Protein AF-A0A924WF50-F1 (afdb_monomer)

Mean predicted aligned error: 15.03 Å

Structure (mmCIF, N/CA/C/O backbone):
data_AF-A0A924WF50-F1
#
_entry.id   AF-A0A924WF50-F1
#
loop_
_atom_site.group_PDB
_atom_site.id
_atom_site.type_symbol
_atom_site.label_atom_id
_atom_site.label_alt_id
_atom_site.label_comp_id
_atom_site.label_asym_id
_atom_site.label_entity_id
_atom_site.label_seq_id
_atom_site.pdbx_PDB_ins_code
_atom_site.Cartn_x
_atom_site.Cartn_y
_atom_site.Cartn_z
_atom_site.occupancy
_atom_site.B_iso_or_equiv
_atom_site.auth_seq_id
_atom_site.auth_comp_id
_atom_site.auth_asym_id
_atom_site.auth_atom_id
_atom_site.pdbx_PDB_model_num
ATOM 1 N N . MET A 1 1 ? 37.981 7.194 -42.179 1.00 35.38 1 MET A N 1
ATOM 2 C CA . MET A 1 1 ? 36.740 7.363 -42.956 1.00 35.38 1 MET A CA 1
ATOM 3 C C . MET A 1 1 ? 35.703 6.516 -42.240 1.00 35.38 1 MET A C 1
ATOM 5 O O . MET A 1 1 ? 35.824 5.302 -42.285 1.00 35.38 1 MET A O 1
ATOM 9 N N . HIS A 1 2 ? 34.843 7.114 -41.412 1.00 45.66 2 HIS A N 1
ATOM 10 C CA . HIS A 1 2 ? 33.776 6.351 -40.762 1.00 45.66 2 HIS A CA 1
ATOM 11 C C . HIS A 1 2 ? 32.654 6.218 -41.784 1.00 45.66 2 HIS A C 1
ATOM 13 O O . HIS A 1 2 ? 32.038 7.229 -42.118 1.00 45.66 2 HIS A O 1
ATOM 19 N N . ASP A 1 3 ? 32.452 5.012 -42.314 1.00 55.00 3 ASP A N 1
ATOM 20 C CA . ASP A 1 3 ? 31.260 4.701 -43.098 1.00 55.00 3 ASP A CA 1
ATOM 21 C C . ASP A 1 3 ? 30.040 5.061 -42.252 1.00 55.00 3 ASP A C 1
ATOM 23 O O . ASP A 1 3 ? 29.826 4.516 -41.166 1.00 55.00 3 ASP A O 1
ATOM 27 N N . GLN A 1 4 ? 29.275 6.046 -42.717 1.00 61.91 4 GLN A N 1
ATOM 28 C CA . GLN A 1 4 ? 27.973 6.356 -42.154 1.00 61.91 4 GLN A CA 1
ATOM 29 C C . GLN A 1 4 ? 27.031 5.229 -42.569 1.00 61.91 4 GLN A C 1
ATOM 31 O O . GLN A 1 4 ? 26.387 5.312 -43.609 1.00 61.91 4 GLN A O 1
ATOM 36 N N . LEU A 1 5 ? 26.973 4.169 -41.759 1.00 72.75 5 LEU A N 1
ATOM 37 C CA . LEU A 1 5 ? 25.893 3.192 -41.840 1.00 72.75 5 LEU A CA 1
ATOM 38 C C . LEU A 1 5 ? 24.574 3.952 -41.707 1.00 72.75 5 LEU A C 1
ATOM 40 O O . LEU A 1 5 ? 24.336 4.623 -40.695 1.00 72.75 5 LEU A O 1
ATOM 44 N N . SER A 1 6 ? 23.734 3.883 -42.737 1.00 82.50 6 SER A N 1
ATOM 45 C CA . SER A 1 6 ? 22.416 4.486 -42.655 1.00 82.50 6 SER A CA 1
ATOM 46 C C . SER A 1 6 ? 21.550 3.674 -41.694 1.00 82.50 6 SER A C 1
ATOM 48 O O . SER A 1 6 ? 21.783 2.491 -41.430 1.00 82.50 6 SER A O 1
ATOM 50 N N . PHE A 1 7 ? 20.509 4.308 -41.160 1.00 78.88 7 PHE A N 1
ATOM 51 C CA . PHE A 1 7 ? 19.526 3.604 -40.340 1.00 78.88 7 PHE A CA 1
ATOM 52 C C . PHE A 1 7 ? 18.897 2.418 -41.093 1.00 78.88 7 PHE A C 1
ATOM 54 O O . PHE A 1 7 ? 18.638 1.380 -40.490 1.00 78.88 7 PHE A O 1
ATOM 61 N N . SER A 1 8 ? 18.704 2.556 -42.409 1.00 82.75 8 SER A N 1
ATOM 62 C CA . SER A 1 8 ? 18.168 1.489 -43.256 1.00 82.75 8 SER A CA 1
ATOM 63 C C . SER A 1 8 ? 19.108 0.284 -43.296 1.00 82.75 8 SER A C 1
ATOM 65 O O . SER A 1 8 ? 18.661 -0.840 -43.079 1.00 82.75 8 SER A O 1
ATOM 67 N N . ASP A 1 9 ? 20.411 0.526 -43.466 1.00 84.12 9 ASP A N 1
ATOM 68 C CA . ASP A 1 9 ? 21.427 -0.533 -43.528 1.00 84.12 9 ASP A CA 1
ATOM 69 C C . ASP A 1 9 ? 21.517 -1.305 -42.203 1.00 84.12 9 ASP A C 1
ATOM 71 O O . ASP A 1 9 ? 21.687 -2.523 -42.189 1.00 84.12 9 ASP A O 1
ATOM 75 N N . LEU A 1 10 ? 21.353 -0.617 -41.067 1.00 82.81 10 LEU A N 1
ATOM 76 C CA . LEU A 1 10 ? 21.326 -1.239 -39.738 1.00 82.81 10 LEU A CA 1
ATOM 77 C C . LEU A 1 10 ? 20.118 -2.159 -39.542 1.00 82.81 10 LEU A C 1
ATOM 79 O O . LEU A 1 10 ? 20.263 -3.245 -38.981 1.00 8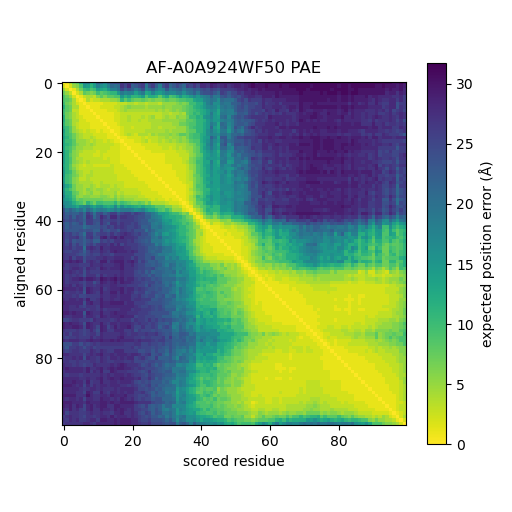2.81 10 LEU A O 1
ATOM 83 N N . VAL A 1 11 ? 18.934 -1.729 -39.984 1.00 83.94 11 VAL A N 1
ATOM 84 C CA . VAL A 1 11 ? 17.704 -2.526 -39.869 1.00 83.94 11 VAL A CA 1
ATOM 85 C C . VAL A 1 11 ? 17.780 -3.756 -40.767 1.00 83.94 11 VAL A C 1
ATOM 87 O O . VAL A 1 11 ? 17.442 -4.853 -40.327 1.00 83.94 11 VAL A O 1
ATOM 90 N N . GLU A 1 12 ? 18.272 -3.594 -41.993 1.00 84.94 12 GLU A N 1
ATOM 91 C CA . GLU A 1 12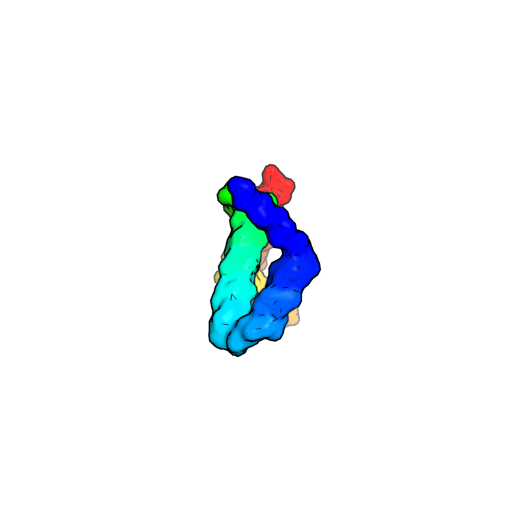 ? 18.446 -4.698 -42.937 1.00 84.94 12 GLU A CA 1
ATOM 92 C C . GLU A 1 12 ? 19.503 -5.697 -42.451 1.00 84.94 12 GLU A C 1
ATOM 94 O O . GLU A 1 12 ? 19.292 -6.909 -42.493 1.00 84.94 12 GLU A O 1
ATOM 99 N N . THR A 1 13 ? 20.606 -5.206 -41.886 1.00 85.06 13 THR A N 1
ATOM 100 C CA . THR A 1 13 ? 21.633 -6.067 -41.284 1.00 85.06 13 THR A CA 1
ATOM 101 C C . THR A 1 13 ? 21.086 -6.824 -40.072 1.00 85.06 13 THR A C 1
ATOM 103 O O . THR A 1 13 ? 21.339 -8.018 -39.935 1.00 85.06 13 THR A O 1
ATOM 106 N N . ALA A 1 14 ? 20.293 -6.168 -39.217 1.00 84.50 14 ALA A N 1
ATOM 107 C CA . ALA A 1 14 ? 19.668 -6.809 -38.061 1.00 84.50 14 ALA A CA 1
ATOM 108 C C . ALA A 1 14 ? 18.640 -7.879 -38.466 1.00 84.50 14 ALA A C 1
ATOM 110 O O . ALA A 1 14 ? 18.535 -8.900 -37.796 1.00 84.50 14 ALA A O 1
ATOM 111 N N . ALA A 1 15 ? 17.908 -7.678 -39.565 1.00 83.25 15 ALA A N 1
ATOM 112 C CA . ALA A 1 15 ? 16.931 -8.644 -40.071 1.00 83.25 15 ALA A CA 1
ATOM 113 C C . ALA A 1 15 ? 17.567 -9.942 -40.602 1.00 83.25 15 ALA A C 1
ATOM 115 O O . ALA A 1 15 ? 16.897 -10.971 -40.649 1.00 83.25 15 ALA A O 1
ATOM 116 N N . ASN A 1 16 ? 18.847 -9.898 -40.982 1.00 89.62 16 ASN A N 1
ATOM 117 C CA . ASN A 1 16 ? 19.605 -11.047 -41.482 1.00 89.62 16 ASN A CA 1
ATOM 118 C C . ASN A 1 16 ? 20.347 -11.828 -40.380 1.00 89.62 16 ASN A C 1
ATOM 120 O O . ASN A 1 16 ? 21.045 -12.796 -40.685 1.00 89.62 16 ASN A O 1
ATOM 124 N N . LEU A 1 17 ? 20.229 -11.414 -39.115 1.00 90.88 17 LEU A N 1
ATOM 125 C CA . LEU A 1 17 ? 20.809 -12.142 -37.988 1.00 90.88 17 LEU A CA 1
ATOM 126 C C . LEU A 1 17 ? 20.057 -13.452 -37.748 1.00 90.88 17 LEU A C 1
ATOM 128 O O . LEU A 1 17 ? 18.844 -13.544 -37.946 1.00 90.88 17 LEU A O 1
ATOM 132 N N . ASP A 1 18 ? 20.775 -14.462 -37.263 1.00 91.94 18 ASP A N 1
ATOM 133 C CA . ASP A 1 18 ? 20.107 -15.625 -36.697 1.00 91.94 18 ASP A CA 1
ATOM 134 C C . ASP A 1 18 ? 19.351 -15.250 -35.413 1.00 91.94 18 ASP A C 1
ATOM 136 O O . ASP A 1 18 ? 19.549 -14.187 -34.822 1.00 91.94 18 ASP A O 1
ATOM 140 N N . ILE A 1 19 ? 18.466 -16.137 -34.966 1.00 87.31 19 ILE A N 1
ATOM 141 C CA . ILE A 1 19 ? 17.593 -15.861 -33.824 1.00 87.31 19 ILE A CA 1
ATOM 142 C C . ILE A 1 19 ? 18.368 -15.577 -32.525 1.00 87.31 19 ILE A C 1
ATOM 144 O O . ILE A 1 19 ? 17.921 -14.768 -31.718 1.00 87.31 19 ILE A O 1
ATOM 148 N N . GLN A 1 20 ? 19.530 -16.200 -32.307 1.00 89.75 20 GLN A N 1
ATOM 149 C CA . GLN A 1 20 ? 20.301 -16.012 -31.074 1.00 89.75 20 GLN A CA 1
ATOM 150 C C . GLN A 1 20 ? 21.022 -14.663 -31.074 1.00 89.75 20 GLN A C 1
ATOM 152 O O . GLN A 1 20 ? 21.045 -13.963 -30.056 1.00 89.75 20 GLN A O 1
ATOM 157 N N . ASP A 1 21 ? 21.585 -14.285 -32.217 1.00 87.31 21 ASP A N 1
ATOM 158 C CA . ASP A 1 21 ? 22.262 -13.007 -32.387 1.00 87.31 21 ASP A CA 1
ATOM 159 C C . ASP A 1 21 ? 21.271 -11.842 -32.486 1.00 87.31 21 ASP A C 1
ATOM 161 O O . ASP A 1 21 ? 21.553 -10.757 -31.970 1.00 87.31 21 ASP A O 1
ATOM 165 N N . TYR A 1 22 ? 20.076 -12.068 -33.036 1.00 84.94 22 TYR A N 1
ATOM 166 C CA . TYR A 1 22 ? 18.985 -11.095 -33.036 1.00 84.94 22 TYR A CA 1
ATOM 167 C C . TYR A 1 22 ? 18.504 -10.774 -31.615 1.00 84.94 22 TYR A C 1
ATOM 169 O O . TYR A 1 22 ? 18.408 -9.605 -31.236 1.00 84.94 22 TYR A O 1
ATOM 177 N N . GLU A 1 23 ? 18.285 -11.793 -30.781 1.00 82.12 23 GLU A N 1
ATOM 178 C CA . GLU A 1 23 ? 17.937 -11.607 -29.366 1.00 82.12 23 GLU A CA 1
ATOM 179 C C . GLU A 1 23 ? 19.040 -10.846 -28.611 1.00 82.12 23 GLU A C 1
ATOM 181 O O . GLU A 1 23 ? 18.777 -9.888 -27.876 1.00 82.12 23 GLU A O 1
ATOM 186 N N . ARG A 1 24 ? 20.312 -11.194 -28.851 1.00 83.12 24 ARG A N 1
ATOM 187 C CA . ARG A 1 24 ? 21.458 -10.481 -28.266 1.00 83.12 24 ARG A CA 1
ATOM 188 C C . ARG A 1 24 ? 21.521 -9.024 -28.725 1.00 83.12 24 ARG A C 1
ATOM 190 O O . ARG A 1 24 ? 21.848 -8.138 -27.930 1.00 83.12 24 ARG A O 1
ATOM 197 N N . PHE A 1 25 ? 21.214 -8.756 -29.989 1.00 86.62 25 PHE A N 1
ATOM 198 C CA . PHE A 1 25 ? 21.129 -7.407 -30.536 1.00 86.62 25 PHE A CA 1
ATOM 199 C C . PHE A 1 25 ? 20.025 -6.597 -29.841 1.00 86.62 25 PHE A C 1
ATOM 201 O O . PHE A 1 25 ? 20.294 -5.495 -29.356 1.00 86.62 25 PHE A O 1
ATOM 208 N N . LEU A 1 26 ? 18.822 -7.161 -29.687 1.00 85.44 26 LEU A N 1
ATOM 209 C CA . LEU A 1 26 ? 17.706 -6.507 -28.999 1.00 85.44 26 LEU A CA 1
ATOM 210 C C . LEU A 1 26 ? 18.024 -6.177 -27.539 1.00 85.44 26 LEU A C 1
ATOM 212 O O . LEU A 1 26 ? 17.743 -5.063 -27.092 1.00 85.44 26 LEU A O 1
ATOM 216 N N . VAL A 1 27 ? 18.648 -7.095 -26.796 1.00 81.00 27 VAL A N 1
ATOM 217 C CA . VAL A 1 27 ? 19.071 -6.848 -25.404 1.00 81.00 27 VAL A CA 1
ATOM 218 C C . VAL A 1 27 ? 20.027 -5.657 -25.326 1.00 81.00 27 VAL A C 1
ATOM 220 O O . VAL A 1 27 ? 19.855 -4.771 -24.484 1.00 81.00 27 VAL A O 1
ATOM 223 N N . ASN A 1 28 ? 21.005 -5.588 -26.230 1.00 82.19 28 ASN A N 1
ATOM 224 C CA . ASN A 1 28 ? 21.978 -4.498 -26.256 1.00 82.19 28 ASN A CA 1
ATOM 225 C C . ASN A 1 28 ? 21.336 -3.154 -26.633 1.00 82.19 28 ASN A C 1
ATOM 227 O O . ASN A 1 28 ? 21.588 -2.148 -25.965 1.00 82.19 28 ASN A O 1
ATOM 231 N N . VAL A 1 29 ? 20.468 -3.128 -27.648 1.00 84.69 29 VAL A N 1
ATOM 232 C CA . VAL A 1 29 ? 19.739 -1.917 -28.061 1.00 84.69 29 VAL A CA 1
ATOM 233 C C . VAL A 1 29 ? 18.818 -1.429 -26.945 1.00 84.69 29 VAL A 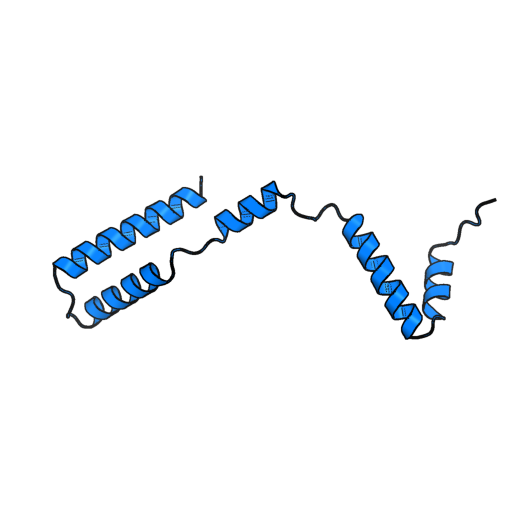C 1
ATOM 235 O O . VAL A 1 29 ? 18.825 -0.241 -26.622 1.00 84.69 29 VAL A O 1
ATOM 238 N N . ASN A 1 30 ? 18.075 -2.328 -26.297 1.00 76.62 30 ASN A N 1
ATOM 239 C CA . ASN A 1 30 ? 17.196 -1.979 -25.182 1.00 76.62 30 ASN A CA 1
ATOM 240 C C . ASN A 1 30 ? 17.975 -1.481 -23.960 1.00 76.62 30 ASN A C 1
ATOM 242 O O . ASN A 1 30 ? 17.558 -0.509 -23.335 1.00 76.62 30 ASN A O 1
ATOM 246 N N . THR A 1 31 ? 19.133 -2.072 -23.659 1.00 76.38 31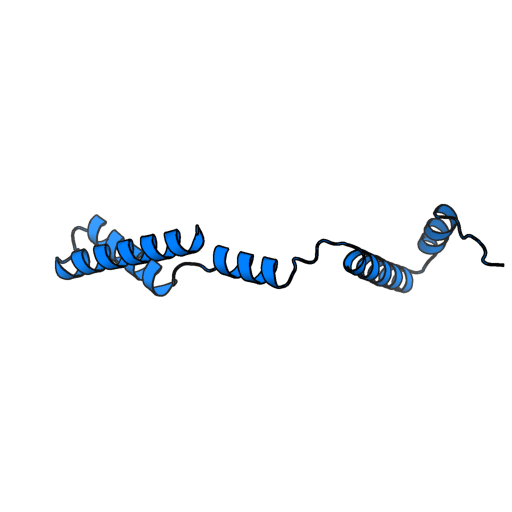 THR A N 1
ATOM 247 C CA . THR A 1 31 ? 20.016 -1.607 -22.576 1.00 76.38 31 THR A CA 1
ATOM 248 C C . THR A 1 31 ? 20.522 -0.193 -22.849 1.00 76.38 31 THR A C 1
ATOM 250 O O . THR A 1 31 ? 20.444 0.677 -21.984 1.00 76.38 31 THR A O 1
ATOM 253 N N . ARG A 1 32 ? 20.985 0.082 -24.074 1.00 77.94 32 ARG A N 1
ATOM 254 C CA . ARG A 1 32 ? 21.426 1.428 -24.473 1.00 77.94 32 ARG A CA 1
ATOM 255 C C . ARG A 1 32 ? 20.271 2.425 -24.487 1.00 77.94 32 ARG A C 1
ATOM 257 O O . ARG A 1 32 ? 20.441 3.557 -24.054 1.00 77.94 32 ARG A O 1
ATOM 264 N N . ARG A 1 33 ? 19.082 2.001 -24.917 1.00 75.56 33 ARG A N 1
ATOM 265 C CA . ARG A 1 33 ? 17.854 2.803 -24.849 1.00 75.56 33 ARG A CA 1
ATOM 266 C C . ARG A 1 33 ? 17.477 3.138 -23.408 1.00 75.56 33 ARG A C 1
ATOM 268 O O . ARG A 1 33 ? 17.069 4.262 -23.164 1.00 75.56 33 ARG A O 1
ATOM 275 N N . ALA A 1 34 ? 17.617 2.200 -22.475 1.00 66.00 34 ALA A N 1
ATOM 276 C CA . ALA A 1 34 ? 17.373 2.434 -21.054 1.00 66.00 34 ALA A CA 1
ATOM 277 C C . ALA A 1 34 ? 18.402 3.405 -20.450 1.00 66.00 34 ALA A C 1
ATOM 279 O O . ALA A 1 34 ? 18.020 4.305 -19.718 1.00 66.00 34 ALA A O 1
ATOM 280 N N . GLN A 1 35 ? 19.681 3.282 -20.819 1.00 68.50 35 GLN A N 1
ATOM 281 C CA . GLN A 1 35 ? 20.750 4.201 -20.394 1.00 68.50 35 GLN A CA 1
ATOM 282 C C . GLN A 1 35 ? 20.601 5.616 -20.973 1.00 68.50 35 GLN A C 1
ATOM 284 O O . GLN A 1 35 ? 20.985 6.586 -20.331 1.00 68.50 35 GLN A O 1
ATOM 289 N N . ASN A 1 36 ? 20.055 5.729 -22.185 1.00 67.44 36 ASN A N 1
ATOM 290 C CA . ASN A 1 36 ? 19.854 7.001 -22.883 1.00 67.44 36 ASN A CA 1
ATOM 2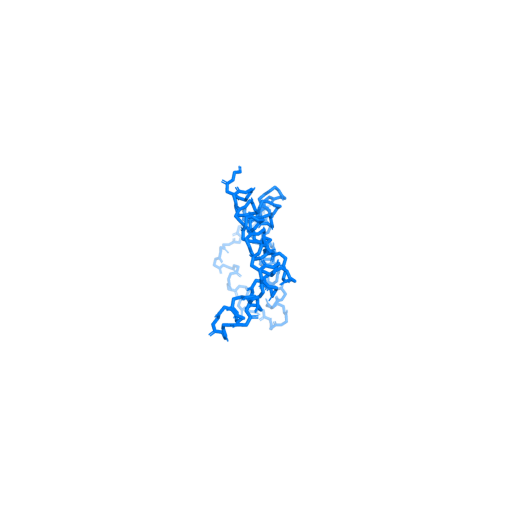91 C C . ASN A 1 36 ? 18.465 7.610 -22.640 1.00 67.44 36 ASN A C 1
ATOM 293 O O . ASN A 1 36 ? 18.163 8.675 -23.178 1.00 67.44 36 ASN A O 1
ATOM 297 N N . ARG A 1 37 ? 17.599 6.936 -21.874 1.00 60.38 37 ARG A N 1
ATOM 298 C CA . ARG A 1 37 ? 16.324 7.495 -21.432 1.00 60.38 37 ARG A CA 1
ATOM 299 C C . ARG A 1 37 ? 16.552 8.276 -20.136 1.00 60.38 37 ARG A C 1
ATOM 301 O O . ARG A 1 37 ? 17.044 7.687 -19.180 1.00 60.38 37 ARG A O 1
ATOM 308 N N . PRO A 1 38 ? 16.139 9.551 -20.065 1.00 55.28 38 PRO A N 1
ATOM 309 C CA . PRO A 1 38 ? 16.141 10.312 -18.817 1.00 55.28 38 PRO A CA 1
ATOM 310 C C . PRO A 1 38 ? 15.108 9.810 -17.782 1.00 55.28 38 PRO A C 1
ATOM 312 O O . PRO A 1 38 ? 15.051 10.356 -16.690 1.00 55.28 38 PRO A O 1
ATOM 315 N N . ASP A 1 39 ? 14.337 8.755 -18.081 1.00 60.72 39 ASP A N 1
ATOM 316 C CA . ASP A 1 39 ? 13.274 8.208 -17.218 1.00 60.72 39 ASP A CA 1
ATOM 317 C C . ASP A 1 39 ? 13.757 7.114 -16.244 1.00 60.72 39 ASP A C 1
AT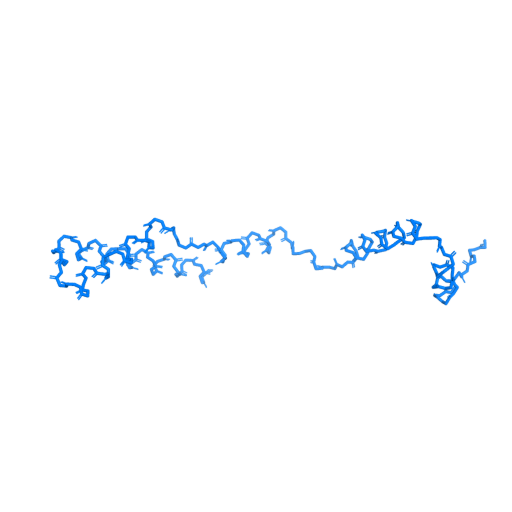OM 319 O O . ASP A 1 39 ? 13.027 6.167 -15.940 1.00 60.72 39 ASP A O 1
ATOM 323 N N . VAL A 1 40 ? 14.992 7.199 -15.751 1.00 61.09 40 VAL A N 1
ATOM 324 C CA . VAL A 1 40 ? 15.313 6.544 -14.479 1.00 61.09 40 VAL A CA 1
ATOM 325 C C . VAL A 1 40 ? 15.019 7.596 -13.431 1.00 61.09 40 VAL A C 1
ATOM 327 O O . VAL A 1 40 ? 15.802 8.533 -13.292 1.00 61.09 40 VAL A O 1
ATOM 330 N N . LEU A 1 41 ? 13.866 7.458 -12.763 1.00 61.19 41 LEU A N 1
ATOM 331 C CA . LEU A 1 41 ? 13.517 8.264 -11.594 1.00 61.19 41 LEU A CA 1
ATOM 332 C C . LEU A 1 41 ? 14.783 8.439 -10.763 1.00 61.19 41 LEU A C 1
ATOM 334 O O . LEU A 1 41 ? 15.448 7.457 -10.412 1.00 61.19 41 LEU A O 1
ATOM 338 N N . SER A 1 42 ? 15.150 9.688 -10.505 1.00 71.06 42 SER A N 1
ATOM 339 C CA . SER A 1 42 ? 16.270 9.983 -9.630 1.00 71.06 42 SER A CA 1
ATOM 340 C C . SER A 1 42 ? 16.072 9.252 -8.301 1.00 71.06 42 SER A C 1
ATOM 342 O O . SER A 1 42 ? 14.958 8.883 -7.912 1.00 71.06 42 SER A O 1
ATOM 344 N N . LYS A 1 43 ? 17.166 9.015 -7.577 1.00 66.81 43 LYS A N 1
ATOM 345 C CA . LYS A 1 43 ? 17.088 8.398 -6.249 1.00 66.81 43 LYS A CA 1
ATOM 346 C C . LYS A 1 43 ? 16.093 9.147 -5.347 1.00 66.81 43 LYS A C 1
ATOM 348 O O . LYS A 1 43 ? 15.322 8.512 -4.641 1.00 66.81 43 LYS A O 1
ATOM 353 N N . GLU A 1 44 ? 16.054 10.473 -5.453 1.00 69.69 44 GLU A N 1
ATOM 354 C CA . GLU A 1 44 ? 15.117 11.338 -4.731 1.00 69.69 44 GLU A CA 1
ATOM 355 C C . GLU A 1 44 ? 13.656 11.106 -5.147 1.00 69.69 44 GLU A C 1
ATOM 357 O O . GLU A 1 44 ? 12.792 10.966 -4.286 1.00 69.69 44 GLU A O 1
ATOM 362 N N . GLU A 1 45 ? 13.366 10.997 -6.447 1.00 68.00 45 GLU A N 1
ATOM 363 C CA . GLU A 1 45 ? 12.013 10.693 -6.939 1.00 68.00 45 GLU A CA 1
ATOM 364 C C . GLU A 1 45 ? 11.568 9.273 -6.569 1.00 68.00 45 GLU A C 1
ATOM 366 O O . GLU A 1 45 ? 10.404 9.052 -6.239 1.00 68.00 45 GLU A O 1
ATOM 371 N N . THR A 1 46 ? 12.495 8.313 -6.577 1.00 75.25 46 THR A N 1
ATOM 372 C CA . THR A 1 46 ? 12.233 6.932 -6.148 1.00 75.25 46 THR A CA 1
ATOM 373 C C . THR A 1 46 ? 11.897 6.888 -4.658 1.00 75.25 46 THR A C 1
ATOM 375 O O . THR A 1 46 ? 10.870 6.330 -4.280 1.00 75.25 46 THR A O 1
ATOM 378 N N . GLU A 1 47 ? 12.696 7.544 -3.814 1.00 74.19 47 GLU A N 1
ATOM 379 C CA . GLU A 1 47 ? 12.447 7.650 -2.371 1.00 74.19 47 GLU A CA 1
ATOM 380 C C . GLU A 1 47 ? 11.143 8.402 -2.061 1.00 74.19 47 GLU A C 1
ATOM 382 O O . GLU A 1 47 ? 10.420 8.051 -1.124 1.00 74.19 47 GLU A O 1
ATOM 387 N N . LEU A 1 48 ? 10.811 9.430 -2.846 1.00 73.88 48 LEU A N 1
ATOM 388 C CA . LEU A 1 48 ? 9.548 10.153 -2.719 1.00 73.88 48 LEU A CA 1
ATOM 389 C C . LEU A 1 48 ? 8.357 9.251 -3.062 1.00 73.88 48 LEU A C 1
ATOM 391 O O . LEU A 1 48 ? 7.386 9.200 -2.306 1.00 73.88 48 LEU A O 1
ATOM 395 N N . LEU A 1 49 ? 8.437 8.498 -4.160 1.00 71.69 49 LEU A N 1
ATOM 396 C CA . LEU A 1 49 ? 7.387 7.559 -4.546 1.00 71.69 49 LEU A CA 1
ATOM 397 C C . LEU A 1 49 ? 7.241 6.429 -3.523 1.00 71.69 49 LEU A C 1
ATOM 399 O O . LEU A 1 49 ? 6.116 6.094 -3.165 1.00 71.69 49 LEU A O 1
ATOM 403 N N . GLU A 1 50 ? 8.332 5.891 -2.976 1.00 72.81 50 GLU A N 1
ATOM 404 C CA . GLU A 1 50 ? 8.276 4.898 -1.895 1.00 72.81 50 GLU A CA 1
ATOM 405 C C . GLU A 1 50 ? 7.575 5.438 -0.638 1.00 72.81 50 GLU A C 1
ATOM 407 O O . GLU A 1 50 ? 6.785 4.724 -0.017 1.00 72.81 50 GLU A O 1
ATOM 412 N N . LYS A 1 51 ? 7.783 6.713 -0.283 1.00 67.81 51 LYS A N 1
ATOM 413 C CA . LYS A 1 51 ? 7.060 7.363 0.825 1.00 67.81 51 LYS A CA 1
ATOM 414 C C . LYS A 1 51 ? 5.570 7.532 0.530 1.00 67.81 51 LYS A C 1
ATOM 416 O O . LYS A 1 51 ? 4.746 7.260 1.404 1.00 67.81 51 LYS A O 1
ATOM 421 N N . ILE A 1 52 ? 5.219 7.942 -0.689 1.00 66.94 52 ILE A N 1
ATOM 422 C CA . ILE A 1 52 ? 3.822 8.120 -1.118 1.00 66.94 52 ILE A CA 1
ATOM 423 C C . ILE A 1 52 ? 3.090 6.768 -1.141 1.00 66.94 52 ILE A C 1
ATOM 425 O O . ILE A 1 52 ? 1.962 6.662 -0.648 1.00 66.94 52 ILE A O 1
ATOM 429 N N . TYR A 1 53 ? 3.738 5.725 -1.668 1.00 66.81 53 TYR A N 1
ATOM 430 C CA . TYR A 1 53 ? 3.158 4.389 -1.831 1.00 66.81 53 TYR A CA 1
ATOM 431 C C . TYR A 1 53 ? 3.305 3.470 -0.618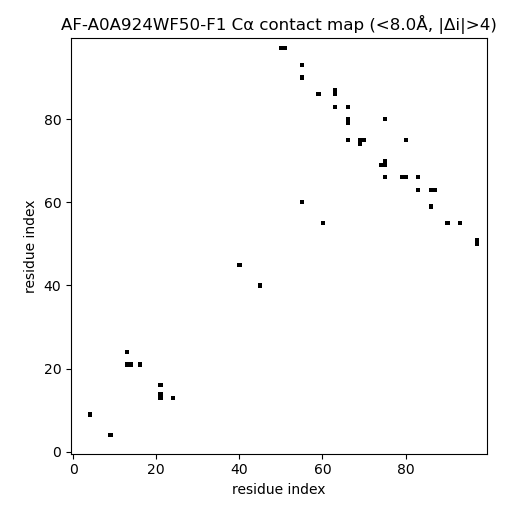 1.00 66.81 53 TYR A C 1
ATOM 433 O O . TYR A 1 53 ? 2.698 2.396 -0.615 1.00 66.81 53 TYR A O 1
ATOM 441 N N . SER A 1 54 ? 4.043 3.865 0.423 1.00 70.94 54 SER A N 1
ATOM 442 C CA . SER A 1 54 ? 4.064 3.118 1.681 1.00 70.94 54 SER A CA 1
ATOM 443 C C . SER A 1 54 ? 2.629 3.006 2.207 1.00 70.94 54 SER A C 1
ATOM 445 O O . SER A 1 54 ? 1.965 4.036 2.302 1.00 70.94 54 SER A O 1
ATOM 447 N N . PRO A 1 55 ? 2.092 1.801 2.474 1.00 75.62 55 PRO A N 1
ATOM 448 C CA . PRO A 1 55 ? 0.731 1.611 2.965 1.00 75.62 55 PRO A CA 1
ATOM 449 C C . PRO A 1 55 ? 0.650 1.732 4.495 1.00 75.62 55 PRO A C 1
ATOM 451 O O . PRO A 1 55 ? 1.588 1.382 5.207 1.00 75.62 55 PRO A O 1
ATOM 454 N N . PHE A 1 56 ? -0.507 2.163 5.019 1.00 82.81 56 PHE A N 1
ATOM 455 C CA . PHE A 1 56 ? -0.744 2.179 6.468 1.00 82.81 56 PHE A CA 1
ATOM 456 C C . PHE A 1 56 ? -0.581 0.751 7.012 1.00 82.81 56 PHE A C 1
ATOM 458 O O . PHE A 1 56 ? -1.040 -0.177 6.329 1.00 82.81 56 PHE A O 1
ATOM 465 N N . PRO A 1 57 ? 0.051 0.556 8.189 1.00 88.75 57 PRO A N 1
ATOM 466 C CA . PRO A 1 57 ? 0.427 -0.766 8.675 1.00 88.75 57 PRO A CA 1
ATOM 467 C C . PRO A 1 57 ? -0.726 -1.767 8.604 1.00 88.75 57 PRO A C 1
ATOM 469 O O . PRO A 1 57 ? -1.815 -1.516 9.125 1.00 88.75 57 PRO A O 1
ATOM 472 N N . THR A 1 58 ? -0.479 -2.912 7.964 1.00 85.62 58 THR A N 1
ATOM 473 C CA . THR A 1 58 ? -1.503 -3.933 7.698 1.00 85.62 58 THR A CA 1
ATOM 474 C C . THR A 1 58 ? -2.191 -4.398 8.978 1.00 85.62 58 THR A C 1
ATOM 476 O O . THR A 1 58 ? -3.413 -4.467 9.019 1.00 85.62 58 THR A O 1
ATOM 479 N N . THR A 1 59 ? -1.430 -4.587 10.057 1.00 88.88 59 THR A N 1
ATOM 480 C CA . THR A 1 59 ? -1.953 -4.978 11.375 1.00 88.88 59 THR A CA 1
ATOM 481 C C . THR A 1 59 ? -2.961 -3.972 11.937 1.00 88.88 59 THR A C 1
ATOM 483 O O . THR A 1 59 ? -3.981 -4.363 12.503 1.00 88.88 59 THR A O 1
ATOM 486 N N . LYS A 1 60 ? -2.724 -2.668 11.742 1.00 90.31 60 LYS A N 1
ATOM 487 C CA . LYS A 1 60 ? -3.651 -1.610 12.167 1.00 90.31 60 LYS A CA 1
ATOM 488 C C . LYS A 1 60 ? -4.890 -1.556 11.269 1.00 90.31 60 LYS A C 1
ATOM 490 O O . LYS A 1 60 ? -5.997 -1.434 11.786 1.00 90.31 60 LYS A O 1
ATOM 495 N N . LYS A 1 61 ? -4.744 -1.733 9.946 1.00 89.00 61 LYS A N 1
ATOM 496 C CA . LYS A 1 61 ? -5.895 -1.851 9.022 1.00 89.00 61 LYS A CA 1
ATOM 497 C C . LYS A 1 61 ? -6.798 -3.031 9.375 1.00 89.00 61 LYS A C 1
ATOM 499 O O . LYS A 1 61 ? -8.017 -2.885 9.400 1.00 89.00 61 LYS A O 1
ATOM 504 N N . GLU A 1 62 ? -6.205 -4.187 9.652 1.00 91.38 62 GLU A N 1
ATOM 505 C CA . GLU A 1 62 ? -6.925 -5.393 10.066 1.00 91.38 62 GLU A CA 1
ATOM 506 C C . GLU A 1 62 ? -7.658 -5.171 11.391 1.00 91.38 62 GLU A C 1
ATOM 508 O O . GLU A 1 62 ? -8.816 -5.571 11.529 1.00 91.38 62 GLU A O 1
ATOM 513 N N . ARG A 1 63 ? -7.029 -4.467 12.344 1.00 94.81 63 ARG A N 1
ATOM 514 C CA . ARG A 1 63 ? -7.672 -4.112 13.613 1.00 94.81 63 ARG A CA 1
ATOM 515 C C . ARG A 1 63 ? -8.874 -3.192 13.404 1.00 94.81 63 ARG A C 1
ATOM 517 O O . ARG A 1 63 ? -9.941 -3.493 13.929 1.00 94.81 63 ARG A O 1
ATOM 524 N N . ILE A 1 64 ? -8.745 -2.148 12.585 1.00 94.06 64 ILE A N 1
ATOM 525 C CA . ILE A 1 64 ? -9.867 -1.268 12.215 1.00 94.06 64 ILE A CA 1
ATOM 526 C C . ILE A 1 64 ? -11.000 -2.079 11.570 1.00 94.06 64 ILE A C 1
ATOM 528 O O . ILE A 1 64 ? -12.161 -1.928 11.946 1.00 94.06 64 ILE A O 1
ATOM 532 N N . ALA A 1 65 ? -10.683 -2.974 10.629 1.00 93.69 65 ALA A N 1
ATOM 533 C CA . ALA A 1 65 ? -11.680 -3.815 9.968 1.00 93.69 65 ALA A CA 1
ATOM 534 C C . ALA A 1 65 ? -12.426 -4.726 10.960 1.00 93.69 65 ALA A C 1
ATOM 536 O O . ALA A 1 65 ? -13.651 -4.838 10.893 1.00 93.69 65 ALA A O 1
ATOM 537 N N . LEU A 1 66 ? -11.708 -5.327 11.914 1.00 95.38 66 LEU A N 1
ATOM 538 C CA . LEU A 1 66 ? -12.295 -6.151 12.971 1.00 95.38 66 LEU A CA 1
ATOM 539 C C . LEU A 1 66 ? -13.226 -5.338 13.883 1.00 95.38 66 LEU A C 1
ATOM 541 O O . LEU A 1 66 ? -14.331 -5.786 14.189 1.00 95.38 66 LEU A O 1
ATOM 545 N N . LEU A 1 67 ? -12.797 -4.150 14.311 1.00 94.25 67 LEU A N 1
ATOM 546 C CA . LEU A 1 67 ? -13.595 -3.267 15.164 1.00 94.25 67 LEU A CA 1
ATOM 547 C C . LEU A 1 67 ? -14.849 -2.766 14.430 1.00 94.25 67 LEU A C 1
ATOM 549 O O . LEU A 1 67 ? -15.944 -2.804 14.987 1.00 94.25 67 LEU A O 1
ATOM 553 N N . ASN A 1 68 ? -14.735 -2.427 13.145 1.00 93.56 68 ASN A N 1
ATOM 554 C CA . ASN A 1 68 ? -15.886 -2.091 12.306 1.00 93.56 68 ASN A CA 1
ATOM 555 C C . ASN A 1 68 ? -16.860 -3.268 12.154 1.00 93.56 68 ASN A C 1
ATOM 557 O O . ASN A 1 68 ? -18.071 -3.077 12.231 1.00 93.56 68 ASN A O 1
ATOM 561 N N . ALA A 1 69 ? -16.367 -4.500 12.002 1.00 95.38 69 ALA A N 1
ATOM 562 C CA . ALA A 1 69 ? -17.233 -5.680 11.986 1.00 95.38 69 ALA A CA 1
ATOM 563 C C . ALA A 1 69 ? -17.995 -5.852 13.314 1.00 95.38 69 ALA A C 1
ATOM 565 O O . ALA A 1 69 ? -19.167 -6.229 13.314 1.00 95.38 69 ALA A O 1
ATOM 566 N N . LYS A 1 70 ? -17.371 -5.521 14.452 1.00 94.62 70 LYS A N 1
ATOM 567 C CA . LYS A 1 70 ? -18.046 -5.516 15.759 1.00 94.62 70 LYS A CA 1
ATOM 568 C C . LYS A 1 70 ? -19.126 -4.439 15.877 1.00 94.62 70 LYS A C 1
ATOM 570 O O . LYS A 1 70 ? -20.121 -4.700 16.548 1.00 94.62 70 LYS A O 1
ATOM 575 N N . ILE A 1 71 ? -18.974 -3.282 15.220 1.00 92.44 71 ILE A N 1
ATOM 576 C CA . ILE A 1 71 ? -20.044 -2.269 15.118 1.00 92.44 71 ILE A CA 1
ATOM 577 C C . ILE A 1 71 ? -21.255 -2.868 14.412 1.00 92.44 71 ILE A C 1
ATOM 579 O O . ILE A 1 71 ? -22.357 -2.832 14.953 1.00 92.44 71 ILE A O 1
ATOM 583 N N . TRP A 1 72 ? -21.044 -3.474 13.240 1.00 93.00 72 TRP A N 1
ATOM 584 C CA . TRP A 1 72 ? -22.124 -4.097 12.468 1.00 93.00 72 TRP A CA 1
ATOM 585 C C . TRP A 1 72 ? -22.841 -5.202 13.244 1.00 93.00 72 TRP A C 1
ATOM 587 O O . TRP A 1 72 ? -24.057 -5.340 13.142 1.00 93.00 72 TRP A O 1
ATOM 597 N N . ASN A 1 73 ? -22.104 -5.938 14.076 1.00 94.94 73 ASN A N 1
ATOM 598 C CA . ASN A 1 73 ? -22.659 -6.977 14.938 1.00 94.94 73 ASN A CA 1
ATOM 599 C C . ASN A 1 73 ? -23.204 -6.452 16.278 1.00 94.94 73 ASN A C 1
ATOM 601 O O . ASN A 1 73 ? -23.707 -7.244 17.069 1.00 94.94 73 ASN A O 1
ATOM 605 N N . SER A 1 74 ? -23.119 -5.144 16.556 1.00 91.81 74 SER A N 1
ATOM 606 C CA . SER A 1 74 ? -23.497 -4.539 17.846 1.00 91.81 74 SER A CA 1
ATOM 607 C C . SER A 1 74 ? -22.795 -5.173 19.061 1.00 91.81 74 SER A C 1
ATOM 609 O O . SER A 1 74 ? -23.348 -5.231 20.156 1.00 91.81 74 SER A O 1
ATOM 611 N N . THR A 1 75 ? -21.564 -5.659 18.875 1.00 95.19 75 THR A N 1
ATOM 612 C CA . THR A 1 75 ? -20.742 -6.317 19.911 1.00 95.19 75 THR A CA 1
ATOM 613 C C . THR A 1 75 ? -19.522 -5.489 20.319 1.00 95.19 75 THR A C 1
ATOM 615 O O . THR A 1 75 ? -18.608 -6.017 20.952 1.00 95.19 75 THR A O 1
ATOM 618 N N . LEU A 1 76 ? -19.436 -4.231 19.882 1.00 93.56 76 LEU A N 1
ATOM 619 C CA . LEU A 1 76 ? -18.304 -3.363 20.193 1.00 93.56 76 LEU A CA 1
ATOM 620 C C . LEU A 1 76 ? -18.388 -2.883 21.648 1.00 93.56 76 LEU A C 1
ATOM 622 O O . LEU A 1 76 ? -19.418 -2.366 22.077 1.00 93.56 76 LEU A O 1
ATOM 626 N N . LEU A 1 77 ? -17.299 -3.051 22.396 1.00 94.12 77 LEU A N 1
ATOM 627 C CA . LEU A 1 77 ? -17.178 -2.553 23.766 1.00 94.12 77 LEU A CA 1
ATOM 628 C C . LEU A 1 77 ? -16.684 -1.099 23.786 1.00 94.12 77 LEU A C 1
ATOM 630 O O . LEU A 1 77 ? -16.021 -0.653 22.855 1.00 94.12 77 LEU A O 1
ATOM 634 N N . GLU A 1 78 ? -16.936 -0.371 24.876 1.00 92.12 78 GLU A N 1
ATOM 635 C CA . GLU A 1 78 ? -16.536 1.042 24.997 1.00 92.12 78 GLU A CA 1
ATOM 636 C C . GLU A 1 78 ? -15.018 1.242 24.853 1.00 92.12 78 GLU A C 1
ATOM 638 O O . GLU A 1 78 ? -14.564 2.135 24.146 1.00 92.12 78 GLU A O 1
ATOM 643 N N . ASN A 1 79 ? -14.204 0.375 25.457 1.00 93.12 79 ASN A N 1
ATOM 644 C CA . ASN A 1 79 ? -12.747 0.437 25.309 1.00 93.12 79 ASN A CA 1
ATOM 645 C C . ASN A 1 79 ? -12.291 0.179 23.862 1.00 93.12 79 ASN A C 1
ATOM 647 O O . ASN A 1 79 ? -11.332 0.789 23.401 1.00 93.12 79 ASN A O 1
ATOM 651 N N . GLU A 1 80 ? -12.986 -0.703 23.147 1.00 93.00 80 GLU A N 1
ATOM 652 C CA . GLU A 1 80 ? -12.724 -1.006 21.739 1.00 93.00 80 GLU A CA 1
ATOM 653 C C . GLU A 1 80 ? -13.198 0.119 20.810 1.00 93.00 80 GLU A C 1
ATOM 655 O O . GLU A 1 80 ? -12.614 0.342 19.753 1.00 93.00 80 GLU A O 1
ATOM 660 N N . HIS A 1 81 ? -14.229 0.861 21.212 1.00 92.69 81 HIS A N 1
ATOM 661 C CA . HIS A 1 81 ? -14.655 2.079 20.537 1.00 92.69 81 HIS A CA 1
ATOM 662 C C . HIS A 1 81 ? -13.611 3.193 20.673 1.00 92.69 81 HIS A C 1
ATOM 664 O O . HIS A 1 81 ? -13.242 3.806 19.673 1.00 92.69 81 HIS A O 1
ATOM 670 N N . GLN A 1 82 ? -13.060 3.399 21.873 1.00 94.94 82 GLN A N 1
ATOM 671 C CA . GLN A 1 82 ? -11.949 4.337 22.071 1.00 94.94 82 GLN A CA 1
ATOM 672 C C . GLN A 1 82 ? -10.705 3.931 21.267 1.00 94.94 82 GLN A C 1
ATOM 674 O O . GLN A 1 82 ? -10.065 4.778 20.647 1.00 94.94 82 GLN A O 1
ATOM 679 N N . GLU A 1 83 ? -10.391 2.633 21.217 1.00 94.62 83 GLU A N 1
ATOM 680 C CA . GLU A 1 83 ? -9.309 2.106 20.379 1.00 94.62 83 GLU A CA 1
ATOM 681 C C . GLU A 1 83 ? -9.551 2.390 18.888 1.00 94.62 83 GLU A C 1
ATOM 683 O O . GLU A 1 83 ? -8.636 2.806 18.180 1.00 94.62 83 GLU A O 1
ATOM 688 N N . LEU A 1 84 ? -10.783 2.208 18.402 1.00 93.81 84 LEU A N 1
ATOM 689 C CA . LEU A 1 84 ? -11.130 2.497 17.012 1.00 93.81 84 LEU A CA 1
ATOM 690 C C . LEU A 1 84 ? -10.924 3.978 16.671 1.00 93.81 84 LEU A C 1
ATOM 692 O O . LEU A 1 84 ? -10.358 4.277 15.622 1.00 93.81 84 LEU A O 1
ATOM 696 N N . LEU A 1 85 ? -11.341 4.891 17.553 1.00 95.12 85 LEU A N 1
ATOM 697 C CA . LEU A 1 85 ? -11.132 6.329 17.361 1.00 95.12 85 LEU A CA 1
ATOM 698 C C . LEU A 1 85 ? -9.640 6.674 17.269 1.00 95.12 85 LEU A C 1
ATOM 700 O O . LEU A 1 85 ? -9.238 7.382 16.349 1.00 95.12 85 LEU A O 1
ATOM 704 N N . GLN A 1 86 ? -8.814 6.110 18.155 1.00 95.25 86 GLN A N 1
ATOM 705 C CA . GLN A 1 86 ? -7.360 6.304 18.122 1.00 95.25 86 GLN A CA 1
ATOM 706 C C . GLN A 1 86 ? -6.741 5.785 16.819 1.00 95.25 86 GLN A C 1
ATOM 708 O O . GLN A 1 86 ? -5.917 6.459 16.208 1.00 95.25 86 GLN A O 1
ATOM 713 N N . LEU A 1 87 ? -7.153 4.602 16.358 1.00 94.06 87 LEU A N 1
ATOM 714 C CA . LEU A 1 87 ? -6.644 4.018 15.115 1.00 94.06 87 LEU A CA 1
ATOM 715 C C . LEU A 1 87 ? -7.035 4.835 13.873 1.00 94.06 87 LEU A C 1
ATOM 717 O O . LEU A 1 87 ? -6.254 4.904 12.923 1.00 94.06 87 LEU A O 1
ATOM 721 N N . ILE A 1 88 ? -8.223 5.449 13.874 1.00 92.81 88 ILE A N 1
ATOM 722 C CA . ILE A 1 88 ? -8.666 6.357 12.807 1.00 92.81 88 ILE A CA 1
ATOM 723 C C . ILE A 1 88 ? -7.831 7.641 12.825 1.00 92.81 88 ILE A C 1
ATOM 725 O O . ILE A 1 88 ? -7.313 8.034 11.783 1.00 92.81 88 ILE A O 1
ATOM 729 N N . GLU A 1 89 ? -7.624 8.248 13.995 1.00 94.19 89 GLU A N 1
ATOM 730 C CA . GLU A 1 89 ? -6.790 9.448 14.141 1.00 94.19 89 GLU A CA 1
ATOM 731 C C . GLU A 1 89 ? -5.347 9.194 13.670 1.00 94.19 89 GLU A C 1
ATOM 733 O O . GLU A 1 89 ? -4.780 9.967 12.895 1.00 94.19 89 GLU A O 1
ATOM 738 N N . GLU A 1 90 ? -4.759 8.055 14.043 1.00 92.50 90 GLU A N 1
ATOM 739 C CA . GLU A 1 90 ? -3.443 7.642 13.550 1.00 92.50 90 GLU A CA 1
ATOM 740 C C . GLU A 1 90 ? -3.409 7.473 12.025 1.00 92.50 90 GLU A C 1
ATOM 742 O O . GLU A 1 90 ? -2.411 7.818 11.384 1.00 92.50 90 GLU A O 1
ATOM 747 N N . GLN A 1 91 ? -4.477 6.932 11.431 1.00 91.00 91 GLN A N 1
ATOM 748 C CA . GLN A 1 91 ? -4.590 6.773 9.984 1.00 91.00 91 GLN A CA 1
ATOM 749 C C . GLN A 1 91 ? -4.678 8.132 9.276 1.00 91.00 91 GLN A C 1
ATOM 751 O O . GLN A 1 91 ? -4.056 8.304 8.225 1.00 91.00 91 GLN A O 1
ATOM 756 N N . GLU A 1 92 ? -5.410 9.090 9.842 1.00 89.81 92 GLU A N 1
ATOM 757 C CA . GLU A 1 92 ? -5.527 10.456 9.325 1.00 89.81 92 GLU A CA 1
ATOM 758 C C . GLU A 1 92 ? -4.192 11.202 9.395 1.00 89.81 92 GLU A C 1
ATOM 760 O O . GLU A 1 92 ? -3.746 11.747 8.383 1.00 89.81 92 GLU A O 1
ATOM 765 N N . ILE A 1 93 ? -3.498 11.149 10.537 1.00 89.94 93 ILE A N 1
ATOM 766 C CA . ILE A 1 93 ? -2.155 11.732 10.700 1.00 89.94 93 ILE A CA 1
ATOM 767 C C . ILE A 1 93 ? -1.181 11.117 9.690 1.00 89.94 93 ILE A C 1
ATOM 769 O O . ILE A 1 93 ? -0.408 11.825 9.042 1.00 89.94 93 ILE A O 1
ATOM 773 N N . TRP A 1 94 ? -1.230 9.794 9.525 1.00 87.06 94 TRP A N 1
ATOM 774 C CA . TRP A 1 94 ? -0.384 9.075 8.578 1.00 87.06 94 TRP A CA 1
ATOM 775 C C . TRP A 1 94 ? -0.736 9.379 7.109 1.00 87.06 94 TRP A C 1
ATOM 777 O O . TRP A 1 94 ? 0.124 9.330 6.228 1.00 87.06 94 TRP A O 1
ATOM 787 N N . ALA A 1 95 ? -1.991 9.713 6.805 1.00 83.12 95 ALA A N 1
ATOM 788 C CA . ALA A 1 95 ? -2.377 10.185 5.481 1.00 83.12 95 ALA A CA 1
ATOM 789 C C . ALA A 1 95 ? -1.897 11.622 5.226 1.00 83.12 95 ALA A C 1
ATOM 791 O O . ALA A 1 95 ? -1.337 11.887 4.164 1.00 83.12 95 ALA A O 1
ATOM 792 N N . ALA A 1 96 ? -2.059 12.515 6.204 1.00 84.44 96 ALA A N 1
ATOM 793 C CA . ALA A 1 96 ? -1.665 13.918 6.110 1.00 84.44 96 ALA A CA 1
ATOM 794 C C . ALA A 1 96 ? -0.145 14.099 5.976 1.00 84.44 96 ALA A C 1
ATOM 796 O O . ALA A 1 96 ? 0.311 14.923 5.187 1.00 84.44 96 ALA A O 1
ATOM 797 N N . SER A 1 97 ? 0.654 13.294 6.683 1.00 80.75 97 SER A N 1
ATOM 798 C CA . SER A 1 97 ? 2.122 13.345 6.613 1.00 80.75 97 SER A CA 1
ATOM 799 C C . SER A 1 97 ? 2.706 12.941 5.256 1.00 80.75 97 SER A C 1
ATOM 801 O O . SER A 1 97 ? 3.884 13.182 5.017 1.00 80.75 97 SER A O 1
ATOM 803 N N . ARG A 1 98 ? 1.903 12.343 4.367 1.00 71.50 98 ARG A N 1
ATOM 804 C CA . ARG A 1 98 ? 2.302 11.978 2.997 1.00 71.50 98 ARG A CA 1
ATOM 805 C C . ARG A 1 98 ? 1.839 12.981 1.938 1.00 71.50 98 ARG A C 1
ATOM 807 O O . ARG A 1 98 ? 2.211 12.835 0.779 1.00 71.50 98 ARG A O 1
ATOM 814 N N . MET A 1 99 ? 0.991 13.941 2.312 1.00 62.53 99 MET A N 1
ATOM 815 C CA . MET A 1 99 ? 0.498 15.001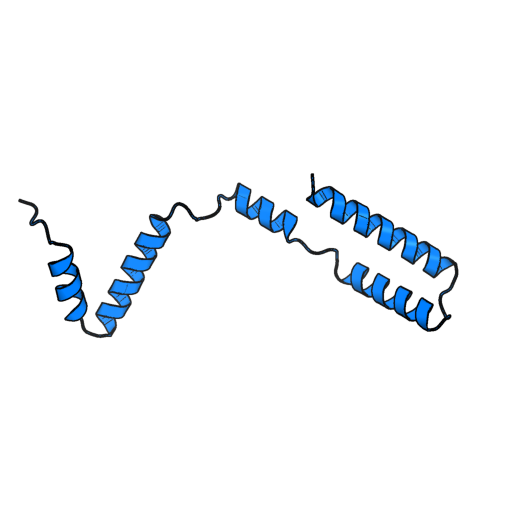 1.421 1.00 62.53 99 MET A CA 1
ATOM 816 C C . MET A 1 99 ? 1.277 16.319 1.560 1.00 62.53 99 MET A C 1
ATOM 818 O O . MET A 1 99 ? 1.091 17.203 0.726 1.00 62.53 99 MET A O 1
ATOM 822 N N . ASN A 1 100 ? 2.126 16.442 2.587 1.00 53.94 100 ASN A N 1
ATOM 823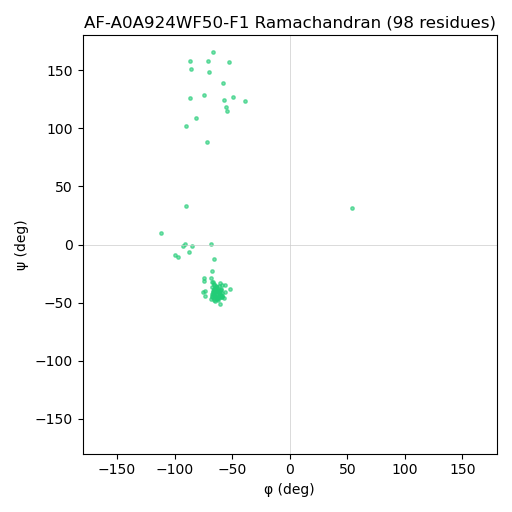 C CA . ASN A 1 100 ? 3.045 17.564 2.821 1.00 53.94 100 ASN A CA 1
ATOM 824 C C . ASN A 1 100 ? 4.482 17.168 2.476 1.00 53.94 100 ASN A C 1
ATOM 826 O O . ASN A 1 100 ? 5.246 18.072 2.079 1.00 53.94 100 ASN A O 1
#

Solvent-accessible surface area (backbone atoms only — not comparable to full-atom values): 5941 Å² total; per-residue (Å²): 134,83,80,79,75,47,74,65,56,52,52,56,55,52,69,70,44,54,75,70,57,36,52,53,48,50,55,51,52,52,51,52,50,57,73,71,39,86,82,62,69,48,72,67,54,47,55,49,49,51,57,60,67,55,71,79,58,64,71,58,53,52,48,48,52,54,50,51,51,25,54,79,66,74,67,61,47,72,72,54,48,54,48,46,51,51,55,50,52,52,49,50,54,59,53,52,69,57,76,112

Radius of gyration: 27.91 Å; Cα contacts (8 Å, |Δi|>4): 23; chains: 1; bounding box: 60×34×69 Å

pLDDT: mean 81.49, std 12.69, range [35.38, 95.38]

Sequence (100 aa):
MHDQLSFSDLVETAANLDIQDYERFLVNVNTRRAQNRPDVLSKEETELLEKIYSPFPTTKKERIALLNAKIWNSTLLENEHQELLQLIEEQEIWAASRMN

Secondary structure (DSSP, 8-state):
------HHHHHHHHHTS-HHHHHHHHHHHHHHHHHT-S-S--HHHHHHHHHHHPPPPHHHHHHHHHHHHHHHTT---HHHHHHHHHHHHHHHHHHHTTT-

Foldseek 3Di:
DPPPCDPVNVVVVLVPDDPVVNVVVVVVVVVVVVVPDPPPQPPVRVVLVCLLPVDDDPVLVVLLVVQVVCVVVVNHDPVSVVVNVVSVVVVVVSNVVSVD

Nearest PDB structures (foldseek):
  3bhp-assembly4_B  TM=9.383E-01  e=2.686E-01  Bacillus subtilis
  3bhp-assembly4_C  TM=9.031E-01  e=5.291E-01  Bacillus subtilis
  3bhp-assembly4_A  TM=9.327E-01  e=6.771E-01  Bacillus subtilis